Protein AF-A0A9D3Z693-F1 (afdb_monomer_lite)

Foldseek 3Di:
DQPWDKDDDDPDIQIDEDPQFDDRVSPDGDQQCPVVQAPPPWDWDRDRSHIATHEDPQFDDRRSPRGNPPPVVVVPPPPVVPVPPVVCCVPPVVVVVVVVVVVVVVVVVVVVVVVVPPDDDDDDDDDDDDDDDDDD

Radius of gyration: 47.37 Å; chains: 1; bounding box: 86×42×139 Å

Secondary structure (DSSP, 8-state):
--S-EEEEETTEEEEEPPTTEETTTT-EE--TTTT----TTPEEEEETTEEEEEPPTTEESTTS-EE---S-TT---------SSHHHIIIIIHHHHHHHHHHHHHHHHHHHHHHTTSS-----------PPP---

Sequence (136 aa):
MNGGSCAVNGMAFTCSCTSGFHGSNCNETGDTCVSKPCTNGGTCTSAGITFRCLCVSGTTGNTCSQIVATTVSQNETQEQERKTDSLLAVYIVVPILALSGIVIAAIAIYKHKNDNTVDDDNVQNGQATNVLTVDK

Structure (mmCIF, N/CA/C/O backbone):
data_AF-A0A9D3Z693-F1
#
_entry.id   AF-A0A9D3Z693-F1
#
loop_
_atom_site.group_PDB
_atom_site.id
_atom_site.type_symbol
_atom_site.label_atom_id
_atom_site.label_alt_id
_atom_site.label_comp_id
_atom_site.label_asym_id
_atom_site.label_entity_id
_atom_site.label_seq_id
_atom_site.pdbx_PDB_ins_code
_atom_site.Cartn_x
_atom_site.Cartn_y
_atom_site.Cartn_z
_atom_site.occupancy
_atom_site.B_iso_or_equiv
_atom_site.auth_seq_id
_atom_site.auth_comp_id
_atom_site.auth_asym_id
_atom_site.auth_atom_id
_atom_site.pdbx_PDB_model_num
ATOM 1 N N . MET A 1 1 ? 22.238 5.785 -14.743 1.00 62.28 1 MET A N 1
ATOM 2 C CA . MET A 1 1 ? 21.661 4.443 -14.963 1.00 62.28 1 MET A CA 1
ATOM 3 C C . MET A 1 1 ? 21.059 3.959 -13.661 1.00 62.28 1 MET A C 1
ATOM 5 O O . MET A 1 1 ? 21.712 4.116 -12.637 1.00 62.28 1 MET A O 1
ATOM 9 N N . ASN A 1 2 ? 19.837 3.425 -13.681 1.00 77.06 2 ASN A N 1
ATOM 10 C CA . ASN A 1 2 ? 19.067 3.005 -12.499 1.00 77.06 2 ASN A CA 1
ATOM 11 C C . ASN A 1 2 ? 19.655 1.760 -11.788 1.00 77.06 2 ASN A C 1
ATOM 13 O O . ASN A 1 2 ? 18.992 0.734 -11.667 1.00 77.06 2 ASN A O 1
ATOM 17 N N . GLY A 1 3 ? 20.918 1.820 -11.356 1.00 72.94 3 GLY A N 1
ATOM 18 C CA . GLY A 1 3 ? 21.626 0.721 -10.684 1.00 72.94 3 GLY A CA 1
ATOM 19 C C . GLY A 1 3 ? 22.251 -0.335 -11.609 1.00 72.94 3 GLY A C 1
ATOM 20 O O . GLY A 1 3 ? 22.831 -1.295 -11.113 1.00 72.94 3 GLY A O 1
ATOM 21 N N . GLY A 1 4 ? 22.164 -0.167 -12.934 1.00 82.25 4 GLY A N 1
ATOM 22 C CA . GLY A 1 4 ? 22.822 -1.042 -13.912 1.00 82.25 4 GLY A CA 1
ATOM 23 C C . GLY A 1 4 ? 24.332 -0.796 -14.032 1.00 82.25 4 GLY A C 1
ATOM 24 O O . GLY A 1 4 ? 24.808 0.314 -13.790 1.00 82.25 4 GLY A O 1
ATOM 25 N N . SER A 1 5 ? 25.078 -1.827 -14.439 1.00 90.19 5 SER A N 1
ATOM 26 C CA . SER A 1 5 ? 26.526 -1.750 -14.701 1.00 90.19 5 SER A CA 1
ATOM 27 C C . SER A 1 5 ? 26.800 -1.720 -16.197 1.00 90.19 5 SER A C 1
ATOM 29 O O . SER A 1 5 ? 26.283 -2.562 -16.927 1.00 90.19 5 SER A O 1
ATOM 31 N N . CYS A 1 6 ? 27.630 -0.785 -16.655 1.00 89.75 6 CYS A N 1
ATOM 32 C CA . CYS A 1 6 ? 27.947 -0.637 -18.073 1.00 89.75 6 CYS A CA 1
ATOM 33 C C . CYS A 1 6 ? 29.426 -0.870 -18.344 1.00 89.75 6 CYS A C 1
ATOM 35 O O . CYS A 1 6 ? 30.283 -0.328 -17.648 1.00 89.75 6 CYS A O 1
ATOM 37 N N . ALA A 1 7 ? 29.706 -1.661 -19.375 1.00 90.50 7 ALA A N 1
ATOM 38 C CA . ALA A 1 7 ? 31.048 -1.972 -19.835 1.00 90.50 7 ALA A CA 1
ATOM 39 C C . ALA A 1 7 ? 31.241 -1.476 -21.271 1.00 90.50 7 ALA A C 1
ATOM 41 O O . ALA A 1 7 ? 30.351 -1.603 -22.115 1.00 90.50 7 ALA A O 1
ATOM 42 N N . VAL A 1 8 ? 32.414 -0.910 -21.545 1.00 89.31 8 VAL A N 1
ATOM 43 C CA . VAL A 1 8 ? 32.818 -0.496 -22.892 1.00 89.31 8 VAL A CA 1
ATOM 44 C C . VAL A 1 8 ? 33.467 -1.692 -23.589 1.00 89.31 8 VAL A C 1
ATOM 46 O O . VAL A 1 8 ? 34.424 -2.263 -23.076 1.00 89.31 8 VAL A O 1
ATOM 49 N N . ASN A 1 9 ? 32.954 -2.057 -24.762 1.00 87.75 9 ASN A N 1
ATOM 50 C CA . ASN A 1 9 ? 33.437 -3.144 -25.609 1.00 87.75 9 ASN A CA 1
ATOM 51 C C . ASN A 1 9 ? 33.924 -2.553 -26.946 1.00 87.75 9 ASN A C 1
ATOM 53 O O . ASN A 1 9 ? 33.212 -2.556 -27.952 1.00 87.75 9 ASN A O 1
ATOM 57 N N . GLY A 1 10 ? 35.138 -1.990 -26.950 1.00 87.94 10 GLY A N 1
ATOM 58 C CA . GLY A 1 10 ? 35.716 -1.318 -28.121 1.00 87.94 10 GLY A CA 1
ATOM 59 C C . GLY A 1 10 ? 35.103 0.066 -28.365 1.00 87.94 10 GLY A C 1
ATOM 60 O O . GLY A 1 10 ? 35.223 0.945 -27.520 1.00 87.94 10 GLY A O 1
ATOM 61 N N . MET A 1 11 ? 34.457 0.266 -29.521 1.00 87.12 11 MET A N 1
ATOM 62 C CA . MET A 1 11 ? 33.739 1.513 -29.857 1.00 87.12 11 MET A CA 1
ATOM 63 C C . MET A 1 11 ? 32.271 1.521 -29.391 1.00 87.12 11 MET A C 1
ATOM 65 O O . MET A 1 11 ? 31.580 2.522 -29.561 1.00 87.12 11 MET A O 1
ATOM 69 N N . ALA A 1 12 ? 31.782 0.416 -28.821 1.00 85.12 12 ALA A N 1
ATOM 70 C CA . ALA A 1 12 ? 30.422 0.280 -28.305 1.00 85.12 12 ALA A CA 1
ATOM 71 C C . ALA A 1 12 ? 30.426 0.151 -26.775 1.00 85.12 12 ALA A C 1
ATOM 73 O O . ALA A 1 12 ? 31.435 -0.219 -26.177 1.00 85.12 12 ALA A O 1
ATOM 74 N N . PHE A 1 13 ? 29.287 0.408 -26.132 1.00 87.88 13 PHE A N 1
ATOM 75 C CA . PHE A 1 13 ? 29.079 0.107 -24.716 1.00 87.88 13 PHE A CA 1
ATOM 76 C C . PHE A 1 13 ? 27.853 -0.789 -24.546 1.00 87.88 13 PHE A C 1
ATOM 78 O O . PHE A 1 13 ? 26.921 -0.758 -25.350 1.00 87.88 13 PHE A O 1
ATOM 85 N N . THR A 1 14 ? 27.864 -1.616 -23.509 1.00 89.00 14 THR A N 1
ATOM 86 C CA . THR A 1 14 ? 26.767 -2.527 -23.182 1.00 89.00 14 THR A CA 1
ATOM 87 C C . THR A 1 14 ? 26.471 -2.427 -21.697 1.00 89.00 14 THR A C 1
ATOM 89 O O . THR A 1 14 ? 27.387 -2.465 -20.876 1.00 89.00 14 THR A O 1
ATOM 92 N N . CYS A 1 15 ? 25.192 -2.300 -21.353 1.00 91.06 15 CYS A N 1
ATOM 93 C CA . CYS A 1 15 ? 24.739 -2.187 -19.975 1.00 91.06 15 CYS A CA 1
ATOM 94 C C . CYS A 1 15 ? 23.987 -3.439 -19.535 1.00 91.06 15 CYS A C 1
ATOM 96 O O . CYS A 1 15 ? 23.059 -3.887 -20.204 1.00 91.06 15 CYS A O 1
ATOM 98 N N . SER A 1 16 ? 24.372 -3.974 -18.381 1.00 91.44 16 SER A N 1
ATOM 99 C CA . SER A 1 16 ? 23.595 -4.960 -17.642 1.00 91.44 16 SER A CA 1
ATOM 100 C C . SER A 1 16 ? 22.641 -4.220 -16.712 1.00 91.44 16 SER A C 1
ATOM 102 O O . SER A 1 16 ? 23.076 -3.566 -15.759 1.00 91.44 16 SER A O 1
ATOM 104 N N . CYS A 1 17 ? 21.343 -4.308 -16.994 1.00 88.31 17 CYS A N 1
ATOM 105 C CA . CYS A 1 17 ? 20.313 -3.611 -16.234 1.00 88.31 17 CYS A CA 1
ATOM 106 C C . CYS A 1 17 ? 19.829 -4.423 -15.031 1.00 88.31 17 CYS A C 1
ATOM 108 O O . CYS A 1 17 ? 19.741 -5.649 -15.066 1.00 88.31 17 CYS A O 1
ATOM 110 N N . THR A 1 18 ? 19.502 -3.714 -13.957 1.00 87.44 18 THR A N 1
ATOM 111 C CA . THR A 1 18 ? 18.799 -4.232 -12.780 1.00 87.44 18 THR A CA 1
ATOM 112 C C . THR A 1 18 ? 17.374 -4.658 -13.145 1.00 87.44 18 THR A C 1
ATOM 114 O O . THR A 1 18 ? 16.784 -4.130 -14.088 1.00 87.44 18 THR A O 1
ATOM 117 N N . SER A 1 19 ? 16.808 -5.606 -12.391 1.00 84.50 19 SER A N 1
ATOM 118 C CA . SER A 1 19 ? 15.468 -6.149 -12.662 1.00 84.50 19 SER A CA 1
ATOM 119 C C . SER A 1 19 ? 14.412 -5.043 -12.809 1.00 84.50 19 SER A C 1
ATOM 121 O O . SER A 1 19 ? 14.371 -4.107 -12.011 1.00 84.50 19 SER A O 1
ATOM 123 N N . GLY A 1 20 ? 13.571 -5.151 -13.840 1.00 81.69 20 GLY A N 1
ATOM 124 C CA . GLY A 1 20 ? 12.531 -4.170 -14.175 1.00 81.69 20 GLY A CA 1
ATOM 125 C C . GLY A 1 20 ? 12.976 -3.035 -15.108 1.00 81.69 20 GLY A C 1
ATOM 126 O O . GLY A 1 20 ? 12.110 -2.384 -15.694 1.00 81.69 20 GLY A O 1
ATOM 127 N N . PHE A 1 21 ? 14.284 -2.835 -15.311 1.00 86.44 21 PHE A N 1
ATOM 128 C CA . PHE A 1 21 ? 14.829 -1.832 -16.232 1.00 86.44 21 PHE A CA 1
ATOM 129 C C . PHE A 1 21 ? 15.429 -2.465 -17.493 1.00 86.44 21 PHE A C 1
ATOM 131 O O . PHE A 1 21 ? 15.998 -3.554 -17.449 1.00 86.44 21 PHE A O 1
ATOM 138 N N . HIS A 1 22 ? 15.331 -1.764 -18.620 1.00 84.44 22 HIS A N 1
ATOM 139 C CA . HIS A 1 22 ? 15.877 -2.180 -19.911 1.00 84.44 22 HIS A CA 1
ATOM 140 C C . HIS A 1 22 ? 16.282 -0.972 -20.778 1.00 84.44 22 HIS A C 1
ATOM 142 O O . HIS A 1 22 ? 16.309 0.175 -20.312 1.00 84.44 22 HIS A O 1
ATOM 148 N N . GLY A 1 23 ? 16.659 -1.247 -22.028 1.00 84.06 23 GLY A N 1
ATOM 149 C CA . GLY A 1 23 ? 17.186 -0.263 -22.971 1.00 84.06 23 GLY A CA 1
ATOM 150 C C . GLY A 1 23 ? 18.694 -0.059 -22.829 1.00 84.06 23 GLY A C 1
ATOM 151 O O . GLY A 1 23 ? 19.305 -0.455 -21.833 1.00 84.06 23 GLY A O 1
ATOM 152 N N . SER A 1 24 ? 19.309 0.602 -23.811 1.00 86.88 24 SER A N 1
ATOM 153 C CA . SER A 1 24 ? 20.770 0.781 -23.880 1.00 86.88 24 SER A CA 1
ATOM 154 C C . SER A 1 24 ? 21.358 1.496 -22.659 1.00 86.88 24 SER A C 1
ATOM 156 O O . SER A 1 24 ? 22.528 1.314 -22.349 1.00 86.88 24 SER A O 1
ATOM 158 N N . ASN A 1 25 ? 20.539 2.281 -21.948 1.00 87.12 25 ASN A N 1
ATOM 159 C CA . ASN A 1 25 ? 20.932 3.033 -20.755 1.00 87.12 25 ASN A CA 1
ATOM 160 C C . ASN A 1 25 ? 20.204 2.600 -19.467 1.00 87.12 25 ASN A C 1
ATOM 162 O O . ASN A 1 25 ? 20.301 3.302 -18.460 1.00 87.12 25 ASN A O 1
ATOM 166 N N . CYS A 1 26 ? 19.471 1.479 -19.471 1.00 87.88 26 CYS A N 1
ATOM 167 C CA . CYS A 1 26 ? 18.684 1.013 -18.317 1.00 87.88 26 CYS A CA 1
ATOM 168 C C . CYS A 1 26 ? 17.702 2.069 -17.769 1.00 87.88 26 CYS A C 1
ATOM 170 O O . CYS A 1 26 ? 17.518 2.196 -16.555 1.00 87.88 26 CYS A O 1
ATOM 172 N N . ASN A 1 27 ? 17.123 2.870 -18.665 1.00 85.88 27 ASN A N 1
ATOM 173 C CA . ASN A 1 27 ? 16.191 3.949 -18.327 1.00 85.88 27 ASN A CA 1
ATOM 174 C C . ASN A 1 27 ? 14.749 3.630 -18.736 1.00 85.88 27 ASN A C 1
ATOM 176 O O . ASN A 1 27 ? 13.843 4.385 -18.395 1.00 85.88 27 ASN A O 1
ATOM 180 N N . GLU A 1 28 ? 14.536 2.528 -19.447 1.00 85.50 28 GLU A N 1
ATOM 181 C CA . GLU A 1 28 ? 13.217 2.090 -19.885 1.00 85.50 28 GLU A CA 1
ATOM 182 C C . GLU A 1 28 ? 12.669 1.074 -18.878 1.00 85.50 28 GLU A C 1
ATOM 184 O O . GLU A 1 28 ? 13.418 0.265 -18.327 1.00 85.50 28 GLU A O 1
ATOM 189 N N . THR A 1 29 ? 11.366 1.118 -18.618 1.00 87.25 29 THR A N 1
ATOM 190 C CA . THR A 1 29 ? 10.658 0.165 -17.753 1.00 87.25 29 THR A CA 1
ATOM 191 C C . THR A 1 29 ? 9.517 -0.460 -18.538 1.00 87.25 29 THR A C 1
ATOM 193 O O . THR A 1 29 ? 8.890 0.211 -19.355 1.00 87.25 29 THR A O 1
ATOM 196 N N . GLY A 1 30 ? 9.285 -1.762 -18.352 1.00 85.56 30 GLY A N 1
ATOM 197 C CA . GLY A 1 30 ? 8.232 -2.472 -19.088 1.00 85.56 30 GLY A CA 1
ATOM 198 C C . GLY A 1 30 ? 6.841 -2.036 -18.634 1.00 85.56 30 GLY A C 1
ATOM 199 O O . GLY A 1 30 ? 6.701 -1.450 -17.563 1.00 85.56 30 GLY A O 1
ATOM 200 N N . ASP A 1 31 ? 5.810 -2.358 -19.417 1.00 89.06 31 ASP A N 1
ATOM 201 C CA . ASP A 1 31 ? 4.434 -2.197 -18.948 1.00 89.06 31 ASP A CA 1
ATOM 202 C C . ASP A 1 31 ? 4.156 -3.205 -17.824 1.00 89.06 31 ASP A C 1
ATOM 204 O O . ASP A 1 31 ? 4.025 -4.413 -18.042 1.00 89.06 31 ASP A O 1
ATOM 208 N N . THR A 1 32 ? 4.082 -2.705 -16.596 1.00 91.81 32 THR A N 1
ATOM 209 C CA . THR A 1 32 ? 3.858 -3.513 -15.395 1.00 91.81 32 THR A CA 1
ATOM 210 C C . THR A 1 32 ? 2.405 -3.961 -15.256 1.00 91.81 32 THR A C 1
ATOM 212 O O . THR A 1 32 ? 2.109 -4.823 -14.428 1.00 91.81 32 THR A O 1
ATOM 215 N N . CYS A 1 33 ? 1.498 -3.448 -16.094 1.00 94.94 33 CYS A N 1
ATOM 216 C CA . CYS A 1 33 ? 0.094 -3.845 -16.123 1.00 94.94 33 CYS A CA 1
ATOM 217 C C . CYS A 1 33 ? -0.187 -5.107 -16.952 1.00 94.94 33 CYS A C 1
ATOM 219 O O .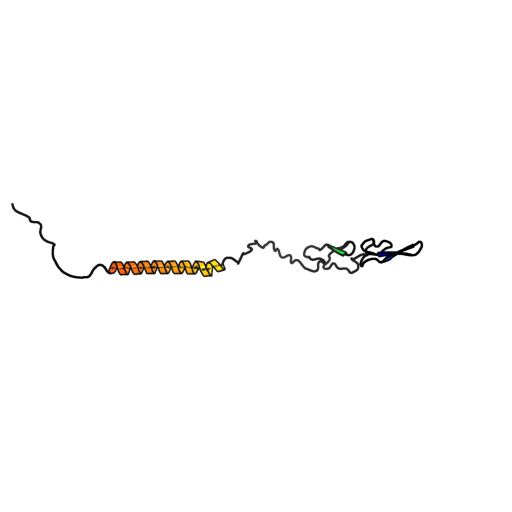 CYS A 1 33 ? -1.315 -5.605 -16.918 1.00 94.94 33 CYS A O 1
ATOM 221 N N . VAL A 1 34 ? 0.808 -5.673 -17.648 1.00 93.25 34 VAL A N 1
ATOM 222 C CA . VAL A 1 34 ? 0.646 -6.873 -18.498 1.00 93.25 34 VAL A CA 1
ATOM 223 C C . VAL A 1 34 ? 0.114 -8.079 -17.718 1.00 93.25 34 VAL A C 1
ATOM 225 O O . VAL A 1 34 ? -0.707 -8.839 -18.233 1.00 93.25 34 VAL A O 1
ATOM 228 N N . SER A 1 35 ? 0.517 -8.235 -16.455 1.00 93.12 35 SER A N 1
ATOM 229 C CA . SER A 1 35 ? 0.039 -9.311 -15.574 1.00 93.12 35 SER A CA 1
ATOM 230 C C . SER A 1 35 ? -1.395 -9.108 -15.067 1.00 93.12 35 SER A C 1
ATOM 232 O O . SER A 1 35 ? -1.918 -9.983 -14.382 1.00 93.12 35 SER A O 1
ATOM 234 N N . LYS A 1 36 ? -2.035 -7.978 -15.405 1.00 96.06 36 LYS A N 1
ATOM 235 C CA . LYS A 1 36 ? -3.371 -7.568 -14.942 1.00 96.06 36 LYS A CA 1
ATOM 236 C C . LYS A 1 36 ? -3.519 -7.668 -13.414 1.00 96.06 36 LYS A C 1
ATOM 238 O O . LYS A 1 36 ? -4.384 -8.393 -12.925 1.00 96.06 36 LYS A O 1
ATOM 243 N N . PRO A 1 37 ? -2.695 -6.937 -12.641 1.00 96.62 37 PRO A N 1
ATOM 244 C CA . PRO A 1 37 ? -2.666 -7.077 -11.187 1.00 96.62 37 PRO A CA 1
ATOM 245 C C . PRO A 1 37 ? -3.899 -6.488 -10.483 1.00 96.62 37 PRO A C 1
ATOM 247 O O . PRO A 1 37 ? -4.184 -6.855 -9.346 1.00 96.62 37 PRO A O 1
ATOM 250 N N . CYS A 1 38 ? -4.628 -5.570 -11.125 1.00 98.12 38 CYS A N 1
ATOM 251 C CA . CYS A 1 38 ? -5.831 -4.959 -10.564 1.00 98.12 38 CYS A CA 1
ATOM 252 C C . CYS A 1 38 ? -7.052 -5.857 -10.783 1.00 98.12 38 CYS A C 1
ATOM 254 O O . CYS A 1 38 ? -7.336 -6.282 -11.901 1.00 98.12 38 CYS A O 1
ATOM 256 N N . THR A 1 39 ? -7.789 -6.112 -9.708 1.00 96.81 39 THR A N 1
ATOM 257 C CA . THR A 1 39 ? -8.984 -6.966 -9.682 1.00 96.81 39 THR A CA 1
ATOM 258 C C . THR A 1 39 ? -10.251 -6.133 -9.460 1.00 96.81 39 THR A C 1
ATOM 260 O O . THR A 1 39 ? -10.177 -4.913 -9.317 1.00 96.81 39 THR A O 1
ATOM 263 N N . ASN A 1 40 ? -11.426 -6.773 -9.496 1.00 95.94 40 ASN A N 1
ATOM 264 C CA . ASN A 1 40 ? -12.733 -6.140 -9.251 1.00 95.94 40 ASN A CA 1
ATOM 265 C C . ASN A 1 40 ? -13.008 -4.870 -10.080 1.00 95.94 40 ASN A C 1
ATOM 267 O O . ASN A 1 40 ? -13.640 -3.930 -9.610 1.00 95.94 40 ASN A O 1
ATOM 271 N N . GLY A 1 41 ? -12.528 -4.832 -11.325 1.00 94.75 41 GLY A N 1
ATOM 272 C CA . GLY A 1 41 ? -12.756 -3.705 -12.233 1.00 94.75 41 GLY A CA 1
ATOM 273 C C . GLY A 1 41 ? -11.869 -2.480 -11.984 1.00 94.75 41 GLY A C 1
ATOM 274 O O . GLY A 1 41 ? -12.126 -1.436 -12.575 1.00 94.75 41 GLY A O 1
ATOM 275 N N . GLY A 1 42 ? -10.832 -2.584 -11.145 1.00 97.00 42 GLY A N 1
ATOM 276 C CA . GLY A 1 42 ? -9.852 -1.511 -10.964 1.00 97.00 42 GLY A CA 1
ATOM 277 C C . GLY A 1 42 ? -9.012 -1.241 -12.222 1.00 97.00 42 GLY A C 1
ATOM 278 O O . GLY A 1 42 ? -8.623 -2.167 -12.937 1.00 97.00 42 GLY A O 1
ATOM 279 N N . THR A 1 43 ? -8.684 0.029 -12.468 1.00 97.81 43 THR A N 1
ATOM 280 C CA . THR A 1 43 ? -7.857 0.451 -13.613 1.00 97.81 43 THR A CA 1
ATOM 281 C C . THR A 1 43 ? -6.376 0.373 -13.261 1.00 97.81 43 THR A C 1
ATOM 283 O O . THR A 1 43 ? -5.934 0.994 -12.294 1.00 97.81 43 THR A O 1
ATOM 286 N N . CYS A 1 44 ? -5.592 -0.356 -14.059 1.00 97.62 44 CYS A N 1
ATOM 287 C CA . CYS A 1 44 ? -4.141 -0.433 -13.889 1.00 97.62 44 CYS A CA 1
ATOM 288 C C . CYS A 1 44 ? -3.423 0.715 -14.601 1.00 97.62 44 CYS A C 1
ATOM 290 O O . CYS A 1 44 ? -3.742 1.043 -15.743 1.00 97.62 44 CYS A O 1
ATOM 292 N N . THR A 1 45 ? -2.420 1.285 -13.936 1.00 96.50 45 THR A N 1
ATOM 293 C CA . THR A 1 45 ? -1.485 2.253 -14.518 1.00 96.50 45 THR A CA 1
ATOM 294 C C . THR A 1 45 ? -0.047 1.843 -14.230 1.00 96.50 45 THR A C 1
ATOM 296 O O . THR A 1 45 ? 0.310 1.551 -13.085 1.00 96.50 45 THR A O 1
ATOM 299 N N . SER A 1 46 ? 0.775 1.824 -15.279 1.00 93.19 46 SER A N 1
ATOM 300 C CA . SER A 1 46 ? 2.209 1.570 -15.165 1.00 93.19 46 SER A CA 1
ATOM 301 C C . SER A 1 46 ? 2.900 2.711 -14.419 1.00 93.19 46 SER A C 1
ATOM 303 O O . SER A 1 46 ? 2.648 3.886 -14.686 1.00 93.19 46 SER A O 1
ATOM 305 N N . ALA A 1 47 ? 3.773 2.367 -13.475 1.00 89.56 47 ALA A N 1
ATOM 306 C CA . ALA A 1 47 ? 4.482 3.310 -12.617 1.00 89.56 47 ALA A CA 1
ATOM 307 C C . ALA A 1 47 ? 5.951 2.880 -12.462 1.00 89.56 47 ALA A C 1
ATOM 309 O O . ALA A 1 47 ? 6.372 2.370 -11.423 1.00 89.56 47 ALA A O 1
ATOM 310 N N . GLY A 1 48 ? 6.746 3.072 -13.517 1.00 87.88 48 GLY A N 1
ATOM 311 C CA . GLY A 1 48 ? 8.142 2.631 -13.550 1.00 87.88 48 GLY A CA 1
ATOM 312 C C . GLY A 1 48 ? 8.239 1.107 -13.483 1.00 87.88 48 GLY A C 1
ATOM 313 O O . GLY A 1 48 ? 7.619 0.410 -14.277 1.00 87.88 48 GLY A O 1
ATOM 314 N N . ILE A 1 49 ? 8.988 0.585 -12.508 1.00 88.81 49 ILE A N 1
ATOM 315 C CA . ILE A 1 49 ? 9.116 -0.865 -12.265 1.00 88.81 49 ILE A CA 1
ATOM 316 C C . ILE A 1 49 ? 7.971 -1.456 -11.427 1.00 88.81 49 ILE A C 1
ATOM 318 O O . ILE A 1 49 ? 7.991 -2.643 -11.107 1.00 88.81 49 ILE A O 1
ATOM 322 N N . THR A 1 50 ? 6.990 -0.639 -11.039 1.00 91.88 50 THR A N 1
ATOM 323 C CA . THR A 1 50 ? 5.796 -1.071 -10.303 1.00 91.88 50 THR A CA 1
ATOM 324 C C . THR A 1 50 ? 4.521 -0.664 -11.041 1.00 91.88 50 THR A C 1
ATOM 326 O O . THR A 1 50 ? 4.569 -0.041 -12.102 1.00 91.88 50 THR A O 1
ATOM 329 N N . PHE A 1 51 ? 3.368 -1.03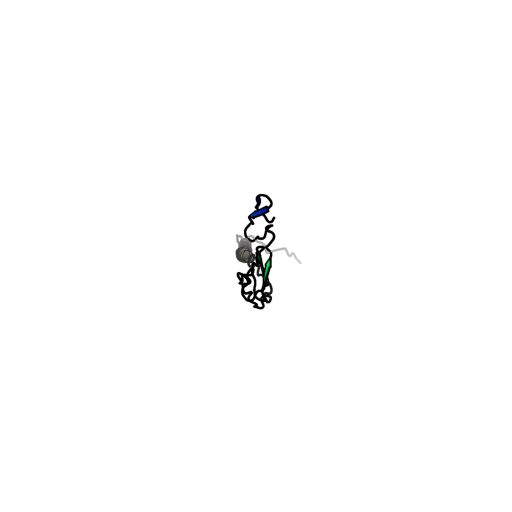0 -10.494 1.00 94.75 51 PHE A N 1
ATOM 330 C CA . PHE A 1 51 ? 2.045 -0.670 -10.992 1.00 94.75 51 PHE A CA 1
ATOM 331 C C . PHE A 1 51 ? 1.258 0.078 -9.911 1.00 94.75 51 PHE A C 1
ATOM 333 O O . PHE A 1 51 ? 1.546 -0.021 -8.715 1.00 94.75 51 PHE A O 1
ATOM 340 N N . ARG A 1 52 ? 0.228 0.817 -10.325 1.00 96.81 52 ARG A N 1
ATOM 341 C CA . ARG A 1 52 ? -0.770 1.407 -9.425 1.00 96.81 52 ARG A CA 1
ATOM 342 C C . ARG A 1 52 ? -2.168 1.065 -9.916 1.00 96.81 52 ARG A C 1
ATOM 344 O O . ARG A 1 52 ? -2.476 1.281 -11.088 1.00 96.81 52 ARG A O 1
ATOM 351 N N . CYS A 1 53 ? -3.006 0.575 -9.009 1.00 98.06 53 CYS A N 1
ATOM 352 C CA . CYS A 1 53 ? -4.416 0.324 -9.273 1.00 98.06 53 CYS A CA 1
ATOM 353 C C . CYS A 1 53 ? -5.275 1.486 -8.775 1.00 98.06 53 CYS A C 1
ATOM 355 O O . CYS A 1 53 ? -5.177 1.886 -7.614 1.00 98.06 53 CYS A O 1
ATOM 357 N N . LEU A 1 54 ? -6.135 2.008 -9.646 1.00 97.69 54 LEU A N 1
ATOM 358 C CA . LEU A 1 54 ? -7.229 2.891 -9.268 1.00 97.69 54 LEU A CA 1
ATOM 359 C C . LEU A 1 54 ? -8.472 2.035 -9.025 1.00 97.69 54 LEU A C 1
ATOM 361 O O . LEU A 1 54 ? -9.049 1.485 -9.963 1.00 97.69 54 LEU A O 1
ATOM 365 N N . CYS A 1 55 ? -8.847 1.898 -7.758 1.00 97.56 55 CYS A N 1
ATOM 366 C CA . CYS A 1 55 ? -9.966 1.060 -7.349 1.00 97.56 55 CYS A CA 1
ATOM 367 C C . CYS A 1 55 ? -11.312 1.744 -7.595 1.00 97.56 55 CYS A C 1
ATOM 369 O O . CYS A 1 55 ? -11.449 2.957 -7.430 1.00 97.56 55 CYS A O 1
ATOM 371 N N . VAL A 1 56 ? -12.309 0.947 -7.981 1.00 95.94 56 VAL A N 1
ATOM 372 C CA . VAL A 1 56 ? -13.697 1.399 -8.124 1.00 95.94 56 VAL A CA 1
ATOM 373 C C . VAL A 1 56 ? -14.354 1.543 -6.751 1.00 95.94 56 VAL A C 1
ATOM 375 O O . VAL A 1 56 ? -13.914 0.931 -5.772 1.00 95.94 56 VAL A O 1
ATOM 378 N N . SER A 1 57 ? -15.418 2.345 -6.667 1.00 93.88 57 SER A N 1
ATOM 379 C CA . SER A 1 57 ? -16.181 2.533 -5.430 1.00 93.88 57 SER A CA 1
ATOM 380 C C . SER A 1 57 ? -16.592 1.192 -4.818 1.00 93.88 57 SER A C 1
ATOM 382 O O . SER A 1 57 ? -17.090 0.314 -5.516 1.00 93.88 57 SER A O 1
ATOM 384 N N . GLY A 1 58 ? -16.380 1.038 -3.509 1.00 91.81 58 GLY A N 1
ATOM 385 C CA . GLY A 1 58 ? -16.648 -0.221 -2.811 1.00 91.81 58 GLY A CA 1
ATOM 386 C C . GLY A 1 58 ? -15.503 -1.238 -2.875 1.00 91.81 58 GLY A C 1
ATOM 387 O O . GLY A 1 58 ? -15.694 -2.375 -2.460 1.00 91.81 58 GLY A O 1
ATOM 388 N N . THR A 1 59 ? -14.311 -0.869 -3.360 1.00 94.81 59 THR A N 1
ATOM 389 C CA . THR A 1 59 ? -13.122 -1.744 -3.346 1.00 94.81 59 THR A CA 1
ATOM 390 C C . THR A 1 59 ? -11.879 -1.021 -2.822 1.00 94.81 59 THR A C 1
ATOM 392 O O . THR A 1 59 ? -11.781 0.202 -2.915 1.00 94.81 59 THR A O 1
ATOM 395 N N . THR A 1 60 ? -10.935 -1.762 -2.235 1.00 94.38 60 THR A N 1
ATOM 396 C CA . THR A 1 60 ? -9.706 -1.213 -1.639 1.00 94.38 60 THR A CA 1
ATOM 397 C C . THR A 1 60 ? -8.511 -2.176 -1.735 1.00 94.38 60 THR A C 1
ATOM 399 O O . THR A 1 60 ? -8.637 -3.333 -2.150 1.00 94.38 60 THR A O 1
ATOM 402 N N . GLY A 1 61 ? -7.330 -1.686 -1.350 1.00 95.00 61 GLY A N 1
ATOM 403 C CA . GLY A 1 61 ? -6.051 -2.398 -1.386 1.00 95.00 61 GLY A CA 1
ATOM 404 C C . GLY A 1 61 ? -5.259 -2.201 -2.685 1.00 95.00 61 GLY A C 1
ATOM 405 O O . GLY A 1 61 ? -5.776 -1.710 -3.684 1.00 95.00 61 GLY A O 1
ATOM 406 N N . ASN A 1 62 ? -3.989 -2.622 -2.684 1.00 96.12 62 ASN A N 1
ATOM 407 C CA . ASN A 1 62 ? -3.046 -2.379 -3.792 1.00 96.12 62 ASN A CA 1
ATOM 408 C C . ASN A 1 62 ? -3.471 -3.006 -5.128 1.00 96.12 62 ASN A C 1
ATOM 410 O O . ASN A 1 62 ? -3.068 -2.528 -6.183 1.00 96.12 62 ASN A O 1
ATOM 414 N N . THR A 1 63 ? -4.268 -4.072 -5.077 1.00 97.06 63 THR A N 1
ATOM 415 C CA . THR A 1 63 ? -4.803 -4.801 -6.236 1.00 97.06 63 THR A CA 1
ATOM 416 C C . THR A 1 63 ? -6.328 -4.715 -6.325 1.00 97.06 63 THR A C 1
ATOM 418 O O . THR A 1 63 ? -6.936 -5.435 -7.115 1.00 97.06 63 THR A O 1
ATOM 421 N N . CYS A 1 64 ? -6.966 -3.862 -5.514 1.00 97.38 64 CYS A N 1
ATOM 422 C CA . CYS A 1 64 ? -8.425 -3.725 -5.421 1.00 97.38 64 CYS A CA 1
ATOM 423 C C . CYS A 1 64 ? -9.170 -5.034 -5.098 1.00 97.38 64 CYS A C 1
ATOM 425 O O . CYS A 1 64 ? -10.336 -5.196 -5.454 1.00 97.38 64 CYS A O 1
ATOM 427 N N . SER A 1 65 ? -8.508 -5.993 -4.442 1.00 96.81 65 SER A N 1
ATOM 428 C CA . SER A 1 65 ? -9.089 -7.309 -4.144 1.00 96.81 65 SER A CA 1
ATOM 429 C C . SER A 1 65 ? -10.074 -7.295 -2.979 1.00 96.81 65 SER A C 1
ATOM 431 O O . SER A 1 65 ? -10.903 -8.195 -2.867 1.00 96.81 65 SER A O 1
ATOM 433 N N . GLN A 1 66 ? -9.996 -6.287 -2.112 1.00 94.69 66 GLN A N 1
ATOM 434 C CA . GLN A 1 66 ? -10.821 -6.192 -0.914 1.00 94.69 66 GLN A CA 1
ATOM 435 C C . GLN A 1 66 ? -12.103 -5.429 -1.238 1.00 94.69 66 GLN A C 1
ATOM 437 O O . GLN A 1 66 ? -12.038 -4.311 -1.746 1.00 94.69 66 GLN A O 1
ATOM 442 N N . ILE A 1 67 ? -13.260 -6.011 -0.927 1.00 92.62 67 ILE A N 1
ATOM 443 C CA . ILE A 1 67 ? -14.551 -5.330 -1.047 1.00 92.62 67 ILE A CA 1
ATOM 444 C C . ILE A 1 67 ? -14.784 -4.515 0.224 1.00 92.62 67 ILE A C 1
ATOM 446 O O . ILE A 1 67 ? -14.810 -5.057 1.328 1.00 92.62 67 ILE A O 1
ATOM 450 N N . VAL A 1 68 ? -14.959 -3.207 0.067 1.00 87.44 68 VAL A N 1
ATOM 451 C CA . VAL A 1 68 ? -15.449 -2.330 1.126 1.00 87.44 68 VAL A CA 1
ATOM 452 C C . VAL A 1 68 ? -16.954 -2.532 1.162 1.00 87.44 68 VAL A C 1
ATOM 454 O O . VAL A 1 68 ? -17.658 -2.088 0.257 1.00 87.44 68 VAL A O 1
ATOM 457 N N . ALA A 1 69 ? -17.444 -3.248 2.172 1.00 79.94 69 ALA A N 1
ATOM 458 C CA . ALA A 1 69 ? -18.874 -3.401 2.375 1.00 79.94 69 ALA A CA 1
ATOM 459 C C . ALA A 1 69 ? -19.485 -2.010 2.588 1.00 79.94 69 ALA A C 1
ATOM 461 O O . ALA A 1 69 ? -19.381 -1.437 3.668 1.00 79.94 69 ALA A O 1
ATOM 462 N N . THR A 1 70 ? -20.119 -1.462 1.552 1.00 63.22 70 THR A N 1
ATOM 463 C CA . THR A 1 70 ? -21.027 -0.317 1.637 1.00 63.22 70 THR A CA 1
ATOM 464 C C . THR A 1 70 ? -22.314 -0.764 2.326 1.00 63.22 70 THR A C 1
ATOM 466 O O . THR A 1 70 ? -23.410 -0.701 1.776 1.00 63.22 70 THR A O 1
ATOM 469 N N . THR A 1 71 ? -22.209 -1.222 3.569 1.00 55.28 71 THR A N 1
ATOM 470 C CA . THR A 1 71 ? -23.252 -0.847 4.512 1.00 55.28 71 THR A CA 1
ATOM 471 C C . THR A 1 71 ? -23.086 0.655 4.717 1.00 55.28 71 THR A C 1
ATOM 473 O O . THR A 1 71 ? -21.988 1.202 4.603 1.00 55.28 71 THR A O 1
ATOM 476 N N . VAL A 1 72 ? -24.171 1.373 4.967 1.00 60.28 72 VAL A N 1
ATOM 477 C CA . VAL A 1 72 ? -24.062 2.701 5.566 1.00 60.28 72 VAL A CA 1
ATOM 478 C C . VAL A 1 72 ? -23.408 2.499 6.941 1.00 60.28 72 VAL A C 1
ATOM 480 O O . VAL A 1 72 ? -24.091 2.353 7.944 1.00 60.28 72 VAL A O 1
ATOM 483 N N . SER A 1 73 ? -22.080 2.421 6.992 1.00 58.53 73 SER A N 1
ATOM 484 C CA . SER A 1 73 ? -21.264 2.363 8.207 1.00 58.53 73 SER A CA 1
ATOM 485 C C . SER A 1 73 ? -20.607 3.722 8.464 1.00 58.53 73 SER A C 1
ATOM 487 O O . SER A 1 73 ? -19.509 3.823 8.989 1.00 58.53 73 SER A O 1
ATOM 489 N N . GLN A 1 74 ? -21.296 4.793 8.071 1.00 52.25 74 GLN A N 1
ATOM 490 C CA . GLN A 1 74 ? -21.375 5.992 8.904 1.00 52.25 74 GLN A CA 1
ATOM 491 C C . GLN A 1 74 ? -22.786 6.133 9.495 1.00 52.25 74 GLN A C 1
ATOM 493 O O . GLN A 1 74 ? -23.242 7.233 9.768 1.00 52.25 74 GLN A O 1
ATOM 498 N N . ASN A 1 75 ? -23.489 5.013 9.701 1.00 56.53 75 ASN A N 1
ATOM 499 C CA . ASN A 1 75 ? -24.412 4.895 10.830 1.00 56.53 75 ASN A CA 1
ATOM 500 C C . ASN A 1 75 ? -23.764 4.083 11.960 1.00 56.53 75 ASN A C 1
ATOM 502 O O . ASN A 1 75 ? -24.420 3.366 12.704 1.00 56.53 75 ASN A O 1
ATOM 506 N N . GLU A 1 76 ? -22.449 4.219 12.089 1.00 54.59 76 GLU A N 1
ATOM 507 C CA . GLU A 1 76 ? -21.856 4.285 13.407 1.00 54.59 76 GLU A CA 1
ATOM 508 C C . GLU A 1 76 ? -21.984 5.756 13.806 1.00 54.59 76 GLU A C 1
ATOM 510 O O . GLU A 1 76 ? -21.171 6.597 13.419 1.00 54.59 76 GLU A O 1
ATOM 515 N N . THR A 1 77 ? -22.986 6.097 14.621 1.00 42.69 77 THR A N 1
ATOM 516 C CA . THR A 1 77 ? -22.635 6.944 15.759 1.00 42.69 77 THR A CA 1
ATOM 517 C C . THR A 1 77 ? -21.378 6.288 16.307 1.00 42.69 77 THR A C 1
ATOM 519 O O . THR A 1 77 ? -21.448 5.154 16.779 1.00 42.69 77 THR A O 1
ATOM 522 N N . GLN A 1 78 ? -20.218 6.927 16.156 1.00 52.41 78 GLN A N 1
ATOM 523 C CA . GLN A 1 78 ? -19.039 6.537 16.909 1.00 52.41 78 GLN A CA 1
ATOM 524 C C . GLN A 1 78 ? -19.290 6.875 18.383 1.00 52.41 78 GLN A C 1
ATOM 526 O O . GLN A 1 78 ? -18.566 7.640 19.005 1.00 52.41 78 GLN A O 1
ATOM 531 N N . GLU A 1 79 ? -20.295 6.225 18.965 1.00 58.59 79 GLU A N 1
ATOM 532 C CA . GLU A 1 79 ? -20.178 5.595 20.261 1.00 58.59 79 GLU A CA 1
ATOM 533 C C . GLU A 1 79 ? -19.171 4.453 20.065 1.00 58.59 79 GLU A C 1
ATOM 535 O O . GLU A 1 79 ? -19.479 3.262 20.091 1.00 58.59 79 GLU A O 1
ATOM 540 N N . GLN A 1 80 ? -17.919 4.831 19.811 1.00 44.28 80 GLN A N 1
ATOM 541 C CA . GLN A 1 80 ? -16.803 4.036 20.253 1.00 44.28 80 GLN A CA 1
ATOM 542 C C . GLN A 1 80 ? 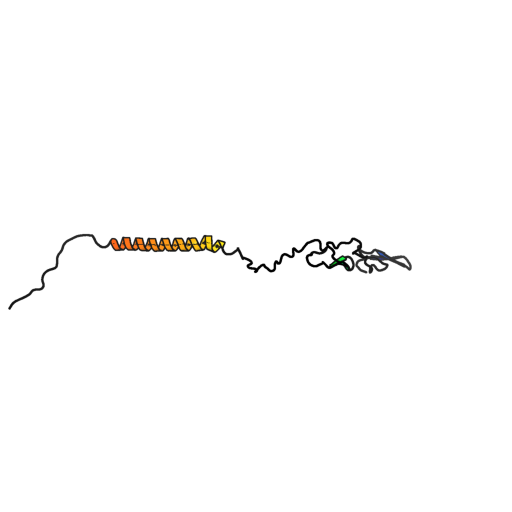-17.009 3.931 21.763 1.00 44.28 80 GLN A C 1
ATOM 544 O O . GLN A 1 80 ? -16.531 4.780 22.516 1.00 44.28 80 GLN A O 1
ATOM 549 N N . GLU A 1 81 ? -17.783 2.937 22.209 1.00 54.47 81 GLU A N 1
ATOM 550 C CA . GLU A 1 81 ? -17.798 2.547 23.602 1.00 54.47 81 GLU A CA 1
ATOM 551 C C . GLU A 1 81 ? -16.348 2.202 23.900 1.00 54.47 81 GLU A C 1
ATOM 553 O O . GLU A 1 81 ? -15.832 1.136 23.554 1.00 54.47 81 GLU A O 1
ATOM 558 N N . ARG A 1 82 ? -15.659 3.149 24.524 1.00 51.97 82 ARG A N 1
ATOM 559 C CA . ARG A 1 82 ? -14.447 2.908 25.274 1.00 51.97 82 ARG A CA 1
ATOM 560 C C . ARG A 1 82 ? -14.868 1.975 26.409 1.00 51.97 82 ARG A C 1
ATOM 562 O O . ARG A 1 82 ? -15.045 2.392 27.546 1.00 51.97 82 ARG A O 1
ATOM 569 N N . LYS A 1 83 ? -15.084 0.694 26.103 1.00 53.44 83 LYS A N 1
ATOM 570 C CA . LYS A 1 83 ? -15.462 -0.366 27.046 1.00 53.44 83 LYS A CA 1
ATOM 571 C C . LYS A 1 83 ? -14.237 -0.828 27.844 1.00 53.44 83 LYS A C 1
ATOM 573 O O . LYS A 1 83 ? -14.057 -2.003 28.135 1.00 53.44 83 LYS A O 1
ATOM 578 N N . THR A 1 84 ? -13.404 0.139 28.211 1.00 52.25 84 THR A N 1
ATOM 579 C CA . THR A 1 84 ? -12.154 -0.015 28.948 1.00 52.25 84 THR A CA 1
ATOM 580 C C . THR A 1 84 ? -12.073 1.120 29.967 1.00 52.25 84 THR A C 1
ATOM 582 O O . THR A 1 84 ? -11.152 1.911 29.927 1.00 52.25 84 THR A O 1
ATOM 585 N N . ASP A 1 85 ? -13.100 1.237 30.816 1.00 57.28 85 ASP A N 1
ATOM 586 C CA . ASP A 1 85 ? -13.104 2.049 32.054 1.00 57.28 85 ASP A CA 1
ATOM 587 C C . ASP A 1 85 ? -14.205 1.586 33.041 1.00 57.28 85 ASP A C 1
ATOM 589 O O . ASP A 1 85 ? -14.117 1.803 34.248 1.00 57.28 85 ASP A O 1
ATOM 593 N N . SER A 1 86 ? -15.222 0.848 32.572 1.00 63.12 86 SER A N 1
ATOM 594 C CA . SER A 1 86 ? -16.364 0.442 33.410 1.00 63.12 86 SER A CA 1
ATOM 595 C C . SER A 1 86 ? -16.116 -0.764 34.330 1.00 63.12 86 SER A C 1
ATOM 597 O O . SER A 1 86 ? -16.901 -0.995 35.248 1.00 63.12 86 SER A O 1
ATOM 599 N N . LEU A 1 87 ? -15.043 -1.539 34.132 1.00 64.38 87 LEU A N 1
ATOM 600 C CA . LEU A 1 87 ? -14.746 -2.685 35.005 1.00 64.38 87 LEU A CA 1
ATOM 601 C C . LEU A 1 87 ? -14.225 -2.217 36.378 1.00 64.38 87 LEU A C 1
ATOM 603 O O . LEU A 1 87 ? -14.601 -2.774 37.406 1.00 64.38 87 LEU A O 1
ATOM 607 N N . LEU A 1 88 ? -13.429 -1.142 36.418 1.00 68.75 88 LEU A N 1
ATOM 608 C CA . LEU A 1 88 ? -12.890 -0.588 37.664 1.00 68.75 88 LEU A CA 1
ATOM 609 C C . LEU A 1 88 ? -14.007 -0.040 38.569 1.00 68.75 88 LEU A C 1
ATOM 611 O O . LEU A 1 88 ? -14.020 -0.290 39.773 1.00 68.75 88 LEU A O 1
ATOM 615 N N . ALA A 1 89 ? -14.989 0.651 37.982 1.00 69.19 89 ALA A N 1
ATOM 616 C CA . ALA A 1 89 ? -16.129 1.196 38.717 1.00 69.19 89 ALA A CA 1
ATOM 617 C C . ALA A 1 89 ? -17.001 0.092 39.348 1.00 69.19 89 ALA A C 1
ATOM 619 O O . ALA A 1 89 ? -17.410 0.207 40.501 1.00 69.19 89 ALA A O 1
ATOM 620 N N . VAL A 1 90 ? -17.238 -1.011 38.634 1.00 73.62 90 VAL A N 1
ATOM 621 C CA . VAL A 1 90 ? -18.103 -2.104 39.111 1.00 73.62 90 VAL A CA 1
ATOM 622 C C . VAL A 1 90 ? -17.407 -2.972 40.162 1.00 73.62 90 VAL A C 1
ATOM 624 O O . VAL A 1 90 ? -18.024 -3.318 41.166 1.00 73.62 90 VAL A O 1
ATOM 627 N N . TYR A 1 91 ? -16.126 -3.301 39.965 1.00 79.69 91 TYR A N 1
ATOM 628 C CA . TYR A 1 91 ? -15.405 -4.213 40.863 1.00 79.69 91 TYR A CA 1
ATOM 629 C C . TYR A 1 91 ? -14.727 -3.526 42.049 1.00 79.69 91 TYR A C 1
ATOM 631 O O . TYR A 1 91 ? -14.417 -4.203 43.025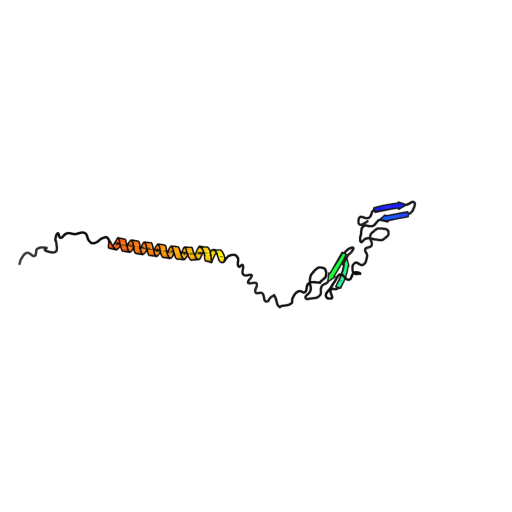 1.00 79.69 91 TYR A O 1
ATOM 639 N N . ILE A 1 92 ? -14.493 -2.210 41.993 1.00 81.44 92 ILE A N 1
ATOM 640 C CA . ILE A 1 92 ? -13.819 -1.480 43.077 1.00 81.44 92 ILE A CA 1
ATOM 641 C C . ILE A 1 92 ? -14.756 -0.454 43.720 1.00 81.44 92 ILE A C 1
ATOM 643 O O . ILE A 1 92 ? -14.929 -0.468 44.935 1.00 81.44 92 ILE A O 1
ATOM 647 N N . VAL A 1 93 ? -15.414 0.408 42.942 1.00 81.50 93 VAL A N 1
ATOM 648 C CA . VAL A 1 93 ? -16.175 1.540 43.509 1.00 81.50 93 VAL A CA 1
ATOM 649 C C . VAL A 1 93 ? -17.485 1.091 44.170 1.00 81.50 93 VAL A C 1
ATOM 651 O O . VAL A 1 93 ? -17.775 1.507 45.291 1.00 81.50 93 VAL A O 1
ATOM 654 N N . VAL A 1 94 ? -18.250 0.198 43.534 1.00 82.31 94 VAL A N 1
ATOM 655 C CA . VAL A 1 94 ? -19.509 -0.338 44.096 1.00 82.31 94 VAL A CA 1
ATOM 656 C C . VAL A 1 94 ? -19.304 -1.087 45.427 1.00 82.31 94 VAL A C 1
ATOM 658 O O . VAL A 1 94 ? -20.003 -0.759 46.390 1.00 82.31 94 VAL A O 1
ATOM 661 N N . PRO A 1 95 ? -18.355 -2.040 45.556 1.00 86.94 95 PRO A N 1
ATOM 662 C CA . PRO A 1 95 ? -18.131 -2.708 46.836 1.00 86.94 95 PRO A CA 1
ATOM 663 C C . PRO A 1 95 ? -17.612 -1.759 47.923 1.00 86.94 95 PRO A C 1
ATOM 665 O O . PRO A 1 95 ? -18.018 -1.904 49.072 1.00 86.94 95 PRO A O 1
ATOM 668 N N . ILE A 1 96 ? -16.795 -0.750 47.595 1.00 86.50 96 ILE A N 1
ATOM 669 C CA . ILE A 1 96 ? -16.336 0.244 48.585 1.00 86.50 96 ILE A CA 1
ATOM 670 C C . ILE A 1 96 ? -17.509 1.049 49.161 1.00 86.50 96 ILE A C 1
ATOM 672 O O . ILE A 1 96 ? -17.567 1.255 50.373 1.00 86.50 96 ILE A O 1
ATOM 676 N N . LEU A 1 97 ? -18.460 1.475 48.324 1.00 85.44 97 LEU A N 1
ATOM 677 C CA . LEU A 1 97 ? -19.647 2.212 48.775 1.00 85.44 97 LEU A CA 1
ATOM 678 C C . LEU A 1 97 ? -20.608 1.335 49.592 1.00 85.44 97 LEU A C 1
ATOM 680 O O . LEU A 1 97 ? -21.186 1.794 50.576 1.00 85.44 97 LEU A O 1
ATOM 684 N N . ALA A 1 98 ? -20.753 0.061 49.224 1.00 87.81 98 ALA A N 1
ATOM 685 C CA . ALA A 1 98 ? -21.542 -0.886 50.007 1.00 87.81 98 ALA A CA 1
ATOM 686 C C . ALA A 1 98 ? -20.909 -1.141 51.388 1.00 87.81 98 ALA A C 1
ATOM 688 O O . ALA A 1 98 ? -21.604 -1.127 52.405 1.00 87.81 98 ALA A O 1
ATOM 689 N N . LEU A 1 99 ? -19.585 -1.318 51.442 1.00 91.38 99 LEU A N 1
ATOM 690 C CA . LEU A 1 99 ? -18.854 -1.536 52.691 1.00 91.38 99 LEU A CA 1
ATOM 691 C C . LEU A 1 99 ? -18.867 -0.299 53.590 1.00 91.38 99 LEU A C 1
ATOM 693 O O . LEU A 1 99 ? -19.062 -0.439 54.796 1.00 91.38 99 LEU A O 1
ATOM 697 N N . SER A 1 100 ? -18.717 0.907 53.037 1.00 90.69 100 SER A N 1
ATOM 698 C CA . SER A 1 100 ? -18.790 2.134 53.837 1.00 90.69 100 SER A CA 1
ATOM 699 C C . SER A 1 100 ? -20.179 2.324 54.455 1.00 90.69 100 SER A C 1
ATOM 701 O O . SER A 1 100 ? -20.269 2.657 55.636 1.00 90.69 100 SER A O 1
ATOM 703 N N . GLY A 1 101 ? -21.254 2.010 53.723 1.00 87.19 101 GLY A N 1
ATOM 704 C CA . GLY A 1 101 ? -22.619 2.008 54.258 1.00 87.19 101 GLY A CA 1
ATOM 705 C C . GLY A 1 101 ? -22.814 1.017 55.412 1.00 87.19 101 GLY A C 1
ATOM 706 O O . GLY A 1 101 ? -23.367 1.381 56.452 1.00 87.19 101 GLY A O 1
ATOM 707 N N . ILE A 1 102 ? -22.302 -0.210 55.271 1.00 90.50 102 ILE A N 1
ATOM 708 C CA . ILE A 1 102 ? -22.363 -1.241 56.323 1.00 90.50 102 ILE A CA 1
ATOM 709 C C . ILE A 1 102 ? -21.569 -0.809 57.565 1.00 90.50 102 ILE A C 1
ATOM 711 O O . ILE A 1 102 ? -22.054 -0.958 58.686 1.00 90.50 102 ILE A O 1
ATOM 715 N N . VAL A 1 103 ? -20.374 -0.240 57.384 1.00 91.00 103 VAL A N 1
ATOM 716 C CA . VAL A 1 103 ? -19.527 0.238 58.490 1.00 91.00 103 VAL A CA 1
ATOM 717 C C . VAL A 1 103 ? -20.191 1.397 59.235 1.00 91.00 103 VAL A C 1
ATOM 719 O O . VAL A 1 103 ? -20.222 1.387 60.465 1.00 91.00 103 VAL A O 1
ATOM 722 N N . ILE A 1 104 ? -20.774 2.366 58.523 1.00 88.81 104 ILE A N 1
ATOM 723 C CA . ILE A 1 104 ? -21.498 3.489 59.141 1.00 88.81 104 ILE A CA 1
ATOM 724 C C . ILE A 1 104 ? -22.693 2.976 59.955 1.00 88.81 104 ILE A C 1
ATOM 726 O O . ILE A 1 104 ? -22.873 3.388 61.102 1.00 88.81 104 ILE A O 1
ATOM 730 N N . ALA A 1 105 ? -23.472 2.040 59.403 1.00 87.94 105 ALA A N 1
ATOM 731 C CA . ALA A 1 105 ? -24.596 1.429 60.109 1.00 87.94 105 ALA A CA 1
ATOM 732 C C . ALA A 1 105 ? -24.138 0.660 61.361 1.00 87.94 105 ALA A C 1
ATOM 734 O O . ALA A 1 105 ? -24.724 0.818 62.430 1.00 87.94 105 ALA A O 1
ATOM 735 N N . ALA A 1 106 ? -23.055 -0.116 61.266 1.00 87.69 106 ALA A N 1
ATOM 736 C CA . ALA A 1 106 ? -22.493 -0.844 62.400 1.00 87.69 106 ALA A CA 1
ATOM 737 C C . ALA A 1 106 ? -22.000 0.097 63.512 1.00 87.69 106 ALA A C 1
ATOM 739 O O . ALA A 1 106 ? -22.270 -0.162 64.683 1.00 87.69 106 ALA A O 1
ATOM 740 N N . ILE A 1 107 ? -21.341 1.210 63.168 1.00 88.25 107 ILE A N 1
ATOM 741 C CA . ILE A 1 107 ? -20.914 2.232 64.139 1.00 88.25 107 ILE A CA 1
ATOM 742 C C . ILE A 1 107 ? -22.128 2.886 64.809 1.00 88.25 107 ILE A C 1
ATOM 744 O O . ILE A 1 107 ? -22.107 3.101 66.020 1.00 88.25 107 ILE A O 1
ATOM 748 N N . ALA A 1 108 ? -23.189 3.183 64.054 1.00 85.44 108 ALA A N 1
ATOM 749 C CA . ALA A 1 108 ? -24.418 3.752 64.603 1.00 85.44 108 ALA A CA 1
ATOM 750 C C . ALA A 1 108 ? -25.116 2.781 65.572 1.00 85.44 108 ALA A C 1
ATOM 752 O O . ALA A 1 108 ? -25.492 3.181 66.671 1.00 85.44 108 ALA A O 1
ATOM 753 N N . ILE A 1 109 ? -25.213 1.497 65.211 1.00 86.94 109 ILE A N 1
ATOM 754 C CA . ILE A 1 109 ? -25.769 0.444 66.076 1.00 86.94 109 ILE A CA 1
ATOM 755 C C . ILE A 1 109 ? -24.900 0.249 67.323 1.00 86.94 109 ILE A C 1
ATOM 757 O O . ILE A 1 109 ? -25.423 0.123 68.427 1.00 86.94 109 ILE A O 1
ATOM 761 N N . TYR A 1 110 ? -23.574 0.251 67.168 1.00 83.75 110 TYR A N 1
ATOM 762 C CA . TYR A 1 110 ? -22.642 0.121 68.285 1.00 83.75 110 TYR A CA 1
ATOM 763 C C . TYR A 1 110 ? -22.750 1.305 69.252 1.00 83.75 110 TYR A C 1
ATOM 765 O O . TYR A 1 110 ? -22.824 1.098 70.461 1.00 83.75 110 TYR A O 1
ATOM 773 N N . LYS A 1 111 ? -22.836 2.539 68.733 1.00 85.50 111 LYS A N 1
ATOM 774 C CA . LYS A 1 111 ? -23.081 3.737 69.549 1.00 85.50 111 LYS A CA 1
ATOM 775 C C . LYS A 1 111 ? -24.428 3.673 70.259 1.00 85.50 111 LYS A C 1
ATOM 777 O O . LYS A 1 111 ? -24.455 3.890 71.458 1.00 85.50 111 LYS A O 1
ATOM 782 N N . HIS A 1 112 ? -25.502 3.288 69.571 1.00 74.00 112 HIS A N 1
ATOM 783 C CA . HIS A 1 112 ? -26.822 3.124 70.188 1.00 74.00 112 HIS A CA 1
ATOM 784 C C . HIS A 1 112 ? -26.821 2.043 71.281 1.00 74.00 112 HIS A C 1
ATOM 786 O O . HIS A 1 112 ? -27.500 2.169 72.297 1.00 74.00 112 HIS A O 1
ATOM 792 N N . LYS A 1 113 ? -26.050 0.965 71.100 1.00 74.69 113 LYS A N 1
ATOM 793 C CA . LYS A 1 113 ? -25.890 -0.073 72.123 1.00 74.69 113 LYS A CA 1
ATOM 794 C C . LYS A 1 113 ? -25.092 0.418 73.336 1.00 74.69 113 LYS A C 1
ATOM 796 O O . LYS A 1 113 ? -25.352 -0.060 74.429 1.00 74.69 113 LYS A O 1
ATOM 801 N N . ASN A 1 114 ? -24.167 1.358 73.140 1.00 64.00 114 ASN A N 1
ATOM 802 C CA . ASN A 1 114 ? -23.374 1.969 74.207 1.00 64.00 114 ASN A CA 1
ATOM 803 C C . ASN A 1 114 ? -24.108 3.125 74.921 1.00 64.00 114 ASN A C 1
ATOM 805 O O . ASN A 1 114 ? -23.907 3.313 76.117 1.00 64.00 114 ASN A O 1
ATOM 809 N N . ASP A 1 115 ? -24.977 3.865 74.219 1.00 58.84 115 ASP A N 1
ATOM 810 C CA . ASP A 1 115 ? -25.892 4.862 74.808 1.00 58.84 115 ASP A CA 1
ATOM 811 C C . ASP A 1 115 ? -26.946 4.191 75.707 1.00 58.84 115 ASP A C 1
ATOM 813 O O . ASP A 1 115 ? -27.283 4.710 76.761 1.00 58.84 115 ASP A O 1
ATOM 817 N N . ASN A 1 116 ? -27.381 2.971 75.370 1.00 52.59 116 ASN A N 1
ATOM 818 C CA . ASN A 1 116 ? -28.275 2.167 76.215 1.00 52.59 116 ASN A CA 1
ATOM 819 C C . ASN A 1 116 ? -27.558 1.400 77.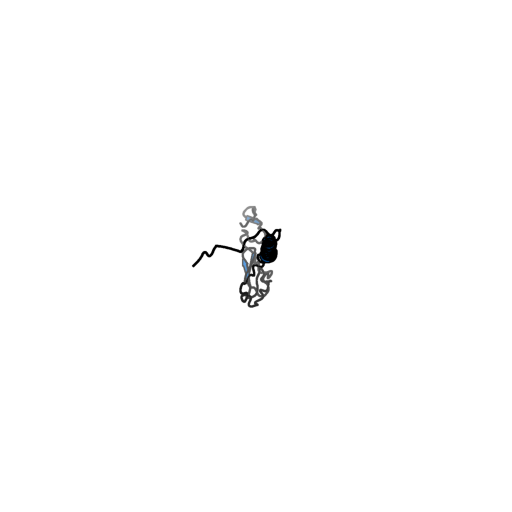350 1.00 52.59 116 ASN A C 1
ATOM 821 O O . ASN A 1 116 ? -28.146 0.491 77.934 1.00 52.59 116 ASN A O 1
ATOM 825 N N . THR A 1 117 ? -26.292 1.711 77.652 1.00 51.28 117 THR A N 1
ATOM 826 C CA . THR A 1 117 ? -25.557 1.138 78.802 1.00 51.28 117 THR A CA 1
ATOM 827 C C . THR A 1 117 ? -25.119 2.187 79.825 1.00 51.28 117 THR A C 1
ATOM 829 O O . THR A 1 117 ? -24.216 1.934 80.620 1.00 51.28 117 THR A O 1
ATOM 832 N N . VAL A 1 118 ? -25.772 3.351 79.843 1.00 55.34 118 VAL A N 1
ATOM 833 C CA . VAL A 1 118 ? -25.769 4.258 80.999 1.00 55.34 118 VAL A CA 1
ATOM 834 C C . VAL A 1 118 ? -27.214 4.446 81.437 1.00 55.34 118 VAL A C 1
ATOM 836 O O . VAL A 1 118 ? -27.848 5.396 81.019 1.00 55.34 118 VAL A O 1
ATOM 839 N N . ASP A 1 119 ? -27.740 3.475 82.178 1.00 52.84 119 ASP A N 1
ATOM 840 C CA . ASP A 1 119 ? -28.808 3.624 83.177 1.00 52.84 119 ASP A CA 1
ATOM 841 C C . ASP A 1 119 ? -29.203 2.210 83.609 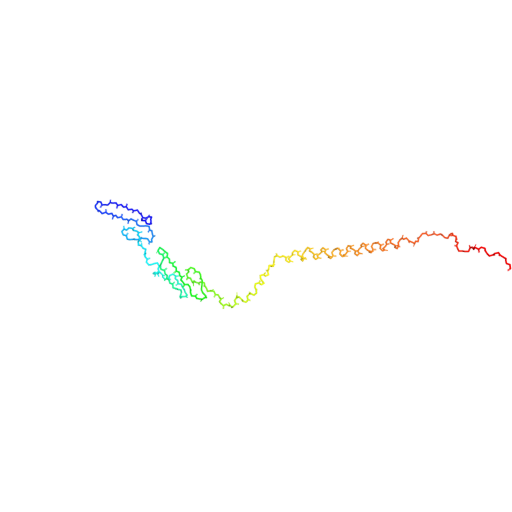1.00 52.84 119 ASP A C 1
ATOM 843 O O . ASP A 1 119 ? -30.059 1.592 82.992 1.00 52.84 119 ASP A O 1
ATOM 847 N N . ASP A 1 120 ? -28.481 1.651 84.584 1.00 53.66 120 ASP A N 1
ATOM 848 C CA . ASP A 1 120 ? -29.041 0.782 85.632 1.00 53.66 120 ASP A CA 1
ATOM 849 C C . ASP A 1 120 ? -27.907 0.169 86.470 1.00 53.66 120 ASP A C 1
ATOM 851 O O . ASP A 1 120 ? -27.546 -0.994 86.326 1.00 53.66 120 ASP A O 1
ATOM 855 N N . ASP A 1 121 ? -27.366 0.971 87.391 1.00 50.56 121 ASP A N 1
ATOM 856 C CA . ASP A 1 121 ? -26.746 0.476 88.623 1.00 50.56 121 ASP A CA 1
ATOM 857 C C . ASP A 1 121 ? -27.182 1.373 89.801 1.00 50.56 121 ASP A C 1
ATOM 859 O O . ASP A 1 121 ? -26.516 2.327 90.183 1.00 50.56 121 ASP A O 1
ATOM 863 N N . ASN A 1 122 ? -28.341 1.012 90.361 1.00 37.47 122 ASN A N 1
ATOM 864 C CA . ASN A 1 122 ? -28.599 0.845 91.795 1.00 37.47 122 ASN A CA 1
ATOM 865 C C . ASN A 1 122 ? -28.583 2.057 92.773 1.00 37.47 122 ASN A C 1
ATOM 867 O O . ASN A 1 122 ? -27.642 2.833 92.890 1.00 37.47 122 ASN A O 1
ATOM 871 N N . VAL A 1 123 ? -29.585 1.991 93.661 1.00 41.41 123 VAL A N 1
ATOM 872 C CA . VAL A 1 123 ? -29.689 2.530 95.031 1.00 41.41 123 VAL A CA 1
ATOM 873 C C . VAL A 1 123 ? -30.447 3.850 95.220 1.00 41.41 123 VAL A C 1
ATOM 875 O O . VAL A 1 123 ? -29.956 4.955 95.021 1.00 41.41 123 VAL A O 1
ATOM 878 N N . GLN A 1 124 ? -31.646 3.685 95.783 1.00 47.31 124 GLN A N 1
ATOM 879 C CA . GLN A 1 124 ? -32.356 4.654 96.610 1.00 47.31 124 GLN A CA 1
ATOM 880 C C . GLN A 1 124 ? -31.414 5.427 97.560 1.00 47.31 124 GLN A C 1
ATOM 882 O O . GLN A 1 124 ? -30.964 4.890 98.570 1.00 47.31 124 GLN A O 1
ATOM 887 N N . ASN A 1 125 ? -31.235 6.726 97.333 1.00 34.41 125 ASN A N 1
ATOM 888 C CA . ASN A 1 125 ? -31.179 7.693 98.427 1.00 34.41 125 ASN A CA 1
ATOM 889 C C . ASN A 1 125 ? -31.897 8.970 97.984 1.00 34.41 125 ASN A C 1
ATOM 891 O O . ASN A 1 125 ? -31.734 9.428 96.857 1.00 34.41 125 ASN A O 1
ATOM 895 N N . GLY A 1 126 ? -32.798 9.443 98.837 1.00 38.31 126 GLY A N 1
ATOM 896 C CA . GLY A 1 126 ? -33.930 10.276 98.467 1.00 38.31 126 GLY A CA 1
ATOM 897 C C . GLY A 1 126 ? -33.580 11.676 97.976 1.00 38.31 126 GLY A C 1
ATOM 898 O O . GLY A 1 126 ? -32.548 12.236 98.316 1.00 38.31 126 GLY A O 1
ATOM 899 N N . GLN A 1 127 ? -34.520 12.260 97.233 1.00 35.00 127 GLN A N 1
ATOM 900 C CA . GLN A 1 127 ? -35.236 13.474 97.644 1.00 35.00 127 GLN A CA 1
ATOM 901 C C . GLN A 1 127 ? -36.144 13.946 96.499 1.00 35.00 127 GLN A C 1
ATOM 903 O O . GLN A 1 127 ? -35.741 14.697 95.619 1.00 35.00 127 GLN A O 1
ATOM 908 N N . ALA A 1 128 ? -37.420 13.581 96.565 1.00 47.44 128 ALA A N 1
ATOM 909 C CA . ALA A 1 128 ? -38.449 14.602 96.424 1.00 47.44 128 ALA A CA 1
ATOM 910 C C . ALA A 1 128 ? -39.059 14.766 97.821 1.00 47.44 128 ALA A C 1
ATOM 912 O O . ALA A 1 128 ? -39.233 13.751 98.492 1.00 47.44 128 ALA A O 1
ATOM 913 N N . THR A 1 129 ? -39.378 16.003 98.224 1.00 35.91 129 THR A N 1
ATOM 914 C CA . THR A 1 129 ? -39.922 16.468 99.530 1.00 35.91 129 THR A CA 1
ATOM 915 C C . THR A 1 129 ? -38.853 16.973 100.525 1.00 35.91 129 THR A C 1
ATOM 917 O O . THR A 1 129 ? -37.885 16.277 100.794 1.00 35.91 129 THR A O 1
ATOM 920 N N . ASN A 1 130 ? -38.894 18.184 101.100 1.00 35.47 130 ASN A N 1
ATOM 921 C CA . ASN A 1 130 ? -39.849 19.300 101.059 1.00 35.47 130 ASN A CA 1
ATOM 922 C C . ASN A 1 130 ? -39.112 20.636 101.314 1.00 35.47 130 ASN A C 1
ATOM 924 O O . ASN A 1 130 ? -38.336 20.742 102.262 1.00 35.47 130 ASN A O 1
ATOM 928 N N . VAL A 1 131 ? -39.413 21.666 100.516 1.00 44.81 131 VAL A N 1
ATOM 929 C CA . VAL A 1 131 ? -39.200 23.077 100.888 1.00 44.81 131 VAL A CA 1
ATOM 930 C C . VAL A 1 131 ? -40.350 23.477 101.814 1.00 44.81 131 VAL A C 1
ATOM 932 O O . VAL A 1 131 ? -41.512 23.229 101.498 1.00 44.81 131 VAL A O 1
ATOM 935 N N . LEU A 1 132 ? -40.009 24.034 102.977 1.00 36.56 132 LEU A N 1
ATOM 936 C CA . LEU A 1 132 ? -40.937 24.436 104.031 1.00 36.56 132 LEU A CA 1
ATOM 937 C C . LEU A 1 132 ? -41.973 25.464 103.543 1.00 36.56 132 LEU A C 1
ATOM 939 O O . LEU A 1 132 ? -41.607 26.507 103.007 1.00 36.56 132 LEU A O 1
ATOM 943 N N . THR A 1 133 ? -43.246 25.232 103.866 1.00 36.94 133 THR A N 1
ATOM 944 C CA . THR A 1 133 ? -44.249 26.292 104.046 1.00 36.94 133 THR A CA 1
ATOM 945 C C . THR A 1 133 ? -44.432 26.539 105.546 1.00 36.94 133 THR A C 1
ATOM 947 O O . THR A 1 133 ? -44.838 25.626 106.263 1.00 36.94 133 THR A O 1
ATOM 950 N N . VAL A 1 134 ? -44.114 27.754 106.007 1.00 40.09 134 VAL A N 1
ATOM 951 C CA . VAL A 1 134 ? -44.352 28.261 107.372 1.00 40.09 134 VAL A CA 1
ATOM 952 C C . VAL A 1 134 ? -45.458 29.323 107.318 1.00 40.09 134 VAL A C 1
ATOM 954 O O . VAL A 1 134 ? -45.348 30.270 106.546 1.00 40.09 134 VAL A O 1
ATOM 957 N N . ASP A 1 135 ? -46.495 29.094 108.129 1.00 35.25 135 ASP A N 1
ATOM 958 C CA . ASP A 1 135 ? -47.525 29.976 108.713 1.00 35.25 135 ASP A CA 1
ATOM 959 C C . ASP A 1 135 ? -47.908 31.316 108.047 1.00 35.25 135 ASP A C 1
ATOM 961 O O . ASP A 1 135 ? -47.111 32.256 108.002 1.00 35.25 135 ASP A O 1
ATOM 965 N N . LYS A 1 136 ? -49.210 31.493 107.763 1.00 37.69 136 LYS A N 1
ATOM 966 C CA . LYS A 1 136 ? -50.152 32.176 108.680 1.00 37.69 136 LYS A CA 1
ATOM 967 C C . LYS A 1 136 ? -51.612 32.008 108.261 1.00 37.69 136 LYS A C 1
ATOM 969 O O . LYS A 1 136 ? -51.871 31.995 107.039 1.00 37.69 136 LYS A O 1
#

Organism: Dreissena polymorpha (NCBI:txid45954)

pLDDT: mean 76.72, std 19.66, range [34.41, 98.12]

InterPro domains:
  IPR000742 EGF-like domain [PF00008] (33-63)
  IPR000742 EGF-like domain [PS00022] (15-26)
  IPR000742 EGF-like domain [PS00022] (53-64)
  IPR000742 EGF-like domain [PS01186] (15-26)
  IPR000742 EGF-like domain [PS50026] (1-27)
  IPR000742 EGF-like domain [PS50026] (29-65)
  IPR000742 EGF-like domain [SM00181] (1-27)
  IPR000742 EGF-like domain [SM00181] (32-65)